Protein AF-A0A7M1HW74-F1 (afdb_monomer)

Structure (mmCIF, N/CA/C/O backbone):
data_AF-A0A7M1HW74-F1
#
_entry.id   AF-A0A7M1HW74-F1
#
loop_
_atom_site.group_PDB
_atom_site.id
_atom_site.type_symbol
_atom_site.label_atom_id
_atom_site.label_alt_id
_atom_site.label_comp_id
_atom_site.label_asym_id
_atom_site.label_entity_id
_atom_site.label_seq_id
_atom_site.pdbx_PDB_ins_code
_atom_site.Cartn_x
_atom_site.Cartn_y
_atom_site.Cartn_z
_atom_site.occupancy
_atom_site.B_iso_or_equiv
_atom_site.auth_seq_id
_atom_site.auth_comp_id
_atom_site.auth_asym_id
_atom_site.auth_atom_id
_atom_site.pdbx_PDB_model_num
ATOM 1 N N . MET A 1 1 ? -22.890 -10.160 13.323 1.00 45.31 1 MET A N 1
ATOM 2 C CA . MET A 1 1 ? -21.857 -9.854 12.308 1.00 45.31 1 MET A CA 1
ATOM 3 C C . MET A 1 1 ? -20.523 -9.986 13.013 1.00 45.31 1 MET A C 1
ATOM 5 O O . MET A 1 1 ? -20.320 -9.248 13.961 1.00 45.31 1 MET A O 1
ATOM 9 N N . GLY A 1 2 ? -19.721 -10.996 12.665 1.00 53.06 2 GLY A N 1
ATOM 10 C CA . GLY A 1 2 ? -18.508 -11.349 13.414 1.00 53.06 2 GLY A CA 1
ATOM 11 C C . GLY A 1 2 ? -17.435 -10.262 13.388 1.00 53.06 2 GLY A C 1
ATOM 12 O O . GLY A 1 2 ? -17.414 -9.439 12.468 1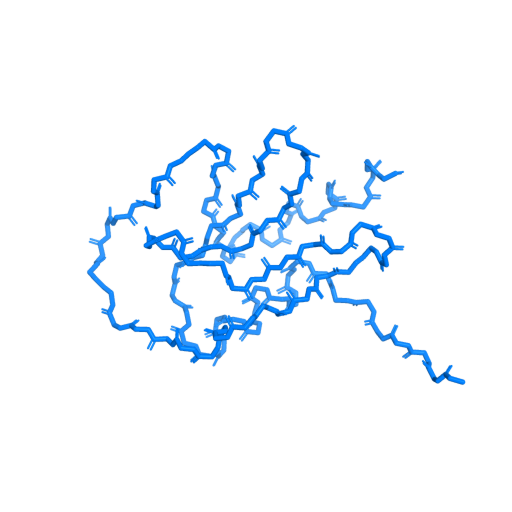.00 53.06 2 GLY A O 1
ATOM 13 N N . ASP A 1 3 ? -16.568 -10.291 14.399 1.00 66.19 3 ASP A N 1
ATOM 14 C CA . ASP A 1 3 ? -15.451 -9.370 14.605 1.00 66.19 3 ASP A CA 1
ATOM 15 C C . ASP A 1 3 ? -14.562 -9.316 13.359 1.00 66.19 3 ASP A C 1
ATOM 17 O O . ASP A 1 3 ? -13.748 -10.201 13.087 1.00 66.19 3 ASP A O 1
ATOM 21 N N . ARG A 1 4 ? -14.749 -8.278 12.542 1.00 72.00 4 ARG A N 1
ATOM 22 C CA . ARG A 1 4 ? -13.876 -8.033 11.396 1.00 72.00 4 ARG A CA 1
ATOM 23 C C . ARG A 1 4 ? -12.527 -7.579 11.934 1.00 72.00 4 ARG A C 1
ATOM 25 O O . ARG A 1 4 ? -12.443 -6.559 12.611 1.00 72.00 4 ARG A O 1
ATOM 32 N N . LYS A 1 5 ? -11.475 -8.325 11.606 1.00 82.00 5 LYS A N 1
ATOM 33 C CA . LYS A 1 5 ? -10.107 -7.971 11.981 1.00 82.00 5 LYS A CA 1
ATOM 34 C C . LYS A 1 5 ? -9.690 -6.676 11.279 1.00 82.00 5 LYS A C 1
ATOM 36 O O . LYS A 1 5 ? -9.846 -6.553 10.065 1.00 82.00 5 LYS A O 1
ATOM 41 N N . ILE A 1 6 ? -9.152 -5.732 12.047 1.00 88.12 6 ILE A N 1
ATOM 42 C CA . ILE A 1 6 ? -8.508 -4.529 11.513 1.00 88.12 6 ILE A CA 1
ATOM 43 C C . ILE A 1 6 ? -7.170 -4.948 10.905 1.00 88.12 6 ILE A C 1
ATOM 45 O O . ILE A 1 6 ? -6.376 -5.633 11.550 1.00 88.12 6 ILE A O 1
ATOM 49 N N . VAL A 1 7 ? -6.940 -4.554 9.656 1.00 89.94 7 VAL A N 1
ATOM 50 C CA . VAL A 1 7 ? -5.671 -4.768 8.961 1.00 89.94 7 VAL A CA 1
ATOM 51 C C . VAL A 1 7 ? -4.872 -3.476 9.046 1.00 89.94 7 VAL A C 1
ATOM 53 O O . VAL A 1 7 ? -5.256 -2.456 8.466 1.00 89.94 7 VAL A O 1
ATOM 56 N N . ASP A 1 8 ? -3.775 -3.513 9.794 1.00 89.88 8 ASP A N 1
ATOM 57 C CA . ASP A 1 8 ? -2.797 -2.430 9.827 1.00 89.88 8 ASP A CA 1
ATOM 58 C C . ASP A 1 8 ? -1.933 -2.405 8.553 1.00 89.88 8 ASP A C 1
ATOM 60 O O . ASP A 1 8 ? -2.014 -3.271 7.674 1.00 89.88 8 ASP A O 1
ATOM 64 N N . MET A 1 9 ? -1.121 -1.357 8.439 1.00 89.69 9 MET A N 1
ATOM 65 C CA . MET A 1 9 ? -0.269 -1.141 7.275 1.00 89.69 9 MET A CA 1
ATOM 66 C C . MET A 1 9 ? 0.795 -2.249 7.149 1.00 89.69 9 MET A C 1
ATOM 68 O O . MET A 1 9 ? 1.104 -2.646 6.031 1.00 89.69 9 MET A O 1
ATOM 72 N N . THR A 1 10 ? 1.309 -2.800 8.256 1.00 88.06 10 THR A N 1
ATOM 73 C CA . THR A 1 10 ? 2.345 -3.851 8.252 1.00 88.06 10 THR A CA 1
ATOM 74 C C . THR A 1 10 ? 1.799 -5.152 7.680 1.00 88.06 10 THR A C 1
ATOM 76 O O . THR A 1 10 ? 2.389 -5.749 6.783 1.00 88.06 10 THR A O 1
ATOM 79 N N . ASN A 1 11 ? 0.634 -5.580 8.161 1.00 90.38 11 ASN A N 1
ATOM 80 C CA . ASN A 1 11 ? -0.044 -6.778 7.690 1.00 90.38 11 ASN A CA 1
ATOM 81 C C . ASN A 1 11 ? -0.441 -6.645 6.216 1.00 90.38 11 ASN A C 1
ATOM 83 O O . ASN A 1 11 ? -0.298 -7.605 5.459 1.00 90.38 11 ASN A O 1
ATOM 87 N N . MET A 1 12 ? -0.890 -5.459 5.791 1.00 93.62 12 MET A N 1
ATOM 88 C CA . MET A 1 12 ? -1.171 -5.195 4.379 1.00 93.62 12 MET A CA 1
ATOM 89 C C . MET A 1 12 ? 0.103 -5.255 3.523 1.00 93.62 12 MET A C 1
ATOM 91 O O . MET A 1 12 ? 0.112 -5.930 2.496 1.00 93.62 12 MET A O 1
ATOM 95 N N . TYR A 1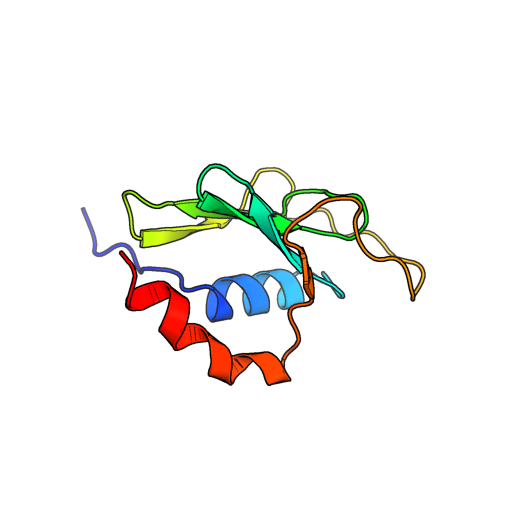 13 ? 1.186 -4.609 3.961 1.00 91.88 13 TYR A N 1
ATOM 96 C CA . TYR A 1 13 ? 2.477 -4.632 3.272 1.00 91.88 13 TYR A CA 1
ATOM 97 C C . TYR A 1 13 ? 2.999 -6.063 3.114 1.00 91.88 13 TYR A C 1
ATOM 99 O O . TYR A 1 13 ? 3.257 -6.498 1.995 1.00 91.88 13 TYR A O 1
ATOM 107 N N . ARG A 1 14 ? 3.050 -6.839 4.204 1.00 90.81 14 ARG A N 1
ATOM 108 C CA . ARG A 1 14 ? 3.480 -8.246 4.183 1.00 90.81 14 ARG A CA 1
ATOM 109 C C . ARG A 1 14 ? 2.620 -9.105 3.258 1.00 90.81 14 ARG A C 1
ATOM 111 O O . ARG A 1 14 ? 3.151 -9.965 2.563 1.00 90.81 14 ARG A O 1
ATOM 118 N N . ALA A 1 15 ? 1.311 -8.864 3.206 1.00 93.12 15 ALA A N 1
ATOM 119 C CA . ALA A 1 15 ? 0.436 -9.577 2.281 1.00 93.12 15 ALA A CA 1
ATOM 120 C C . ALA A 1 15 ? 0.751 -9.242 0.812 1.00 93.12 15 ALA A C 1
ATOM 122 O O . ALA A 1 15 ? 0.813 -10.146 -0.015 1.00 93.12 15 ALA A O 1
ATOM 123 N N . LEU A 1 16 ? 1.009 -7.972 0.485 1.00 92.81 16 LEU A N 1
ATOM 124 C CA . LEU A 1 16 ? 1.431 -7.568 -0.861 1.00 92.81 16 LEU A CA 1
ATOM 125 C C . LEU A 1 16 ? 2.809 -8.146 -1.224 1.00 92.81 16 LEU A C 1
ATOM 127 O O . LEU A 1 16 ? 2.980 -8.651 -2.332 1.00 92.81 16 LEU A O 1
ATOM 131 N N . LYS A 1 17 ? 3.765 -8.152 -0.285 1.00 90.69 17 LYS A N 1
ATOM 132 C CA . LYS A 1 17 ? 5.066 -8.825 -0.445 1.00 90.69 17 LYS A CA 1
ATOM 133 C C . LYS A 1 17 ? 4.892 -10.315 -0.744 1.00 90.69 17 LYS A C 1
ATOM 135 O O . LYS A 1 17 ? 5.520 -10.826 -1.664 1.00 90.69 17 LYS A O 1
ATOM 140 N N . ALA A 1 18 ? 4.000 -10.994 -0.021 1.00 92.06 18 ALA A N 1
ATOM 141 C CA . ALA A 1 18 ? 3.710 -12.414 -0.220 1.00 92.06 18 ALA A CA 1
ATOM 1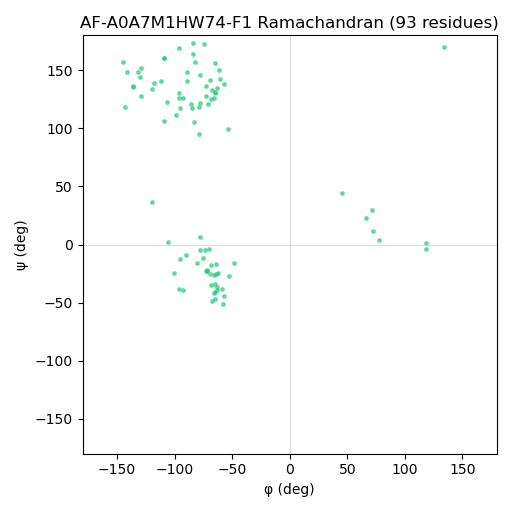42 C C . ALA A 1 18 ? 3.050 -12.726 -1.575 1.00 92.06 18 ALA A C 1
ATOM 144 O O . ALA A 1 18 ? 3.208 -13.835 -2.077 1.00 92.06 18 ALA A O 1
ATOM 145 N N . LEU A 1 19 ? 2.338 -11.766 -2.180 1.00 91.44 19 LEU A N 1
ATOM 146 C CA . LEU A 1 19 ? 1.827 -11.900 -3.549 1.00 91.44 19 LEU A CA 1
ATOM 147 C C . LEU A 1 19 ? 2.940 -11.805 -4.603 1.00 91.44 19 LEU A C 1
ATOM 149 O O . LEU A 1 19 ? 2.756 -12.315 -5.702 1.00 91.44 19 LEU A O 1
ATOM 153 N N . GLY A 1 20 ? 4.079 -11.188 -4.271 1.00 90.44 20 GLY A N 1
ATOM 154 C CA . GLY A 1 20 ? 5.222 -10.996 -5.170 1.00 90.44 20 GLY A CA 1
ATOM 155 C C . GLY A 1 20 ? 5.568 -9.532 -5.447 1.00 90.44 20 GLY A C 1
ATOM 156 O O . GLY A 1 20 ? 6.508 -9.257 -6.191 1.00 90.44 20 GLY A O 1
ATOM 157 N N . HIS A 1 21 ? 4.856 -8.568 -4.849 1.00 89.44 21 HIS A N 1
ATOM 158 C CA . HIS A 1 21 ? 5.223 -7.156 -4.988 1.00 89.44 21 HIS A CA 1
ATOM 159 C C . HIS A 1 21 ? 6.569 -6.900 -4.314 1.00 89.44 21 HIS A C 1
ATOM 161 O O . HIS A 1 21 ? 6.752 -7.194 -3.135 1.00 89.44 21 HIS A O 1
ATOM 167 N N . ASN A 1 22 ? 7.525 -6.329 -5.045 1.00 84.69 22 ASN A N 1
ATOM 168 C CA . ASN A 1 22 ? 8.880 -6.157 -4.522 1.00 84.69 22 ASN A CA 1
ATOM 169 C C . ASN A 1 22 ? 9.149 -4.776 -3.928 1.00 84.69 22 ASN A C 1
ATOM 171 O O . ASN A 1 22 ? 9.789 -4.703 -2.879 1.00 84.69 22 ASN A O 1
ATOM 175 N N . ARG A 1 23 ? 8.613 -3.718 -4.541 1.00 87.06 23 ARG A N 1
ATOM 176 C CA . ARG A 1 23 ? 8.749 -2.329 -4.087 1.00 87.06 23 ARG A CA 1
ATOM 177 C C . ARG A 1 23 ? 7.379 -1.677 -4.022 1.00 87.06 23 ARG A C 1
ATOM 179 O O . ARG A 1 23 ? 6.609 -1.751 -4.981 1.00 87.06 23 ARG A O 1
ATOM 186 N N . ILE A 1 24 ? 7.070 -1.089 -2.876 1.00 90.00 24 ILE A N 1
ATOM 187 C CA . ILE A 1 24 ? 5.763 -0.510 -2.572 1.00 90.00 24 ILE A CA 1
ATOM 188 C C . ILE A 1 24 ? 6.017 0.834 -1.908 1.00 90.00 24 ILE A C 1
ATOM 190 O O . ILE A 1 24 ? 6.837 0.923 -1.002 1.00 90.00 24 ILE A O 1
ATOM 194 N N . TRP A 1 25 ? 5.283 1.860 -2.319 1.00 91.94 25 TRP A N 1
ATOM 195 C CA . TRP A 1 25 ? 5.342 3.184 -1.715 1.00 91.94 25 TRP A CA 1
ATOM 196 C C . TRP A 1 25 ? 4.043 3.489 -0.996 1.00 91.94 25 TRP A C 1
ATOM 198 O O . TRP A 1 25 ? 2.957 3.196 -1.498 1.00 91.94 25 TRP A O 1
ATOM 208 N N . LEU A 1 26 ? 4.145 4.127 0.161 1.00 93.25 26 LEU A N 1
ATOM 209 C CA . LEU A 1 26 ? 3.041 4.852 0.757 1.00 93.25 26 LEU A CA 1
ATOM 210 C C . LEU A 1 26 ? 2.908 6.196 0.041 1.00 93.25 26 LEU A C 1
ATOM 212 O O . LEU A 1 26 ? 3.835 6.996 0.046 1.00 93.25 26 LEU A O 1
ATOM 216 N N . GLN A 1 27 ? 1.743 6.449 -0.543 1.00 92.62 27 GLN A N 1
ATOM 217 C CA . GLN A 1 27 ? 1.368 7.740 -1.101 1.00 92.62 27 GLN A CA 1
ATOM 218 C C . GLN A 1 27 ? 0.344 8.414 -0.189 1.00 92.62 27 GLN A C 1
ATOM 220 O O . GLN A 1 27 ? -0.743 7.868 0.033 1.00 92.62 27 GLN A O 1
ATOM 225 N N . VAL A 1 28 ? 0.654 9.616 0.295 1.00 91.88 28 VAL A N 1
ATOM 226 C CA . VAL A 1 28 ? -0.287 10.483 1.018 1.00 91.88 28 VAL A CA 1
ATOM 227 C C . VAL A 1 28 ? -0.635 11.677 0.137 1.00 91.88 28 VAL A C 1
ATOM 229 O O . VAL A 1 28 ? 0.170 12.584 -0.053 1.00 91.88 28 VAL A O 1
ATOM 232 N N . ILE A 1 29 ? -1.851 11.688 -0.409 1.00 89.38 29 ILE A N 1
ATOM 233 C CA . ILE A 1 29 ? -2.303 12.791 -1.267 1.00 89.38 29 ILE A CA 1
ATOM 234 C C . ILE A 1 29 ? -2.846 13.956 -0.430 1.00 89.38 29 ILE A C 1
ATOM 236 O O . ILE A 1 29 ? -3.201 13.788 0.736 1.00 89.38 29 ILE A O 1
ATOM 240 N N . ARG A 1 30 ? -2.992 15.141 -1.040 1.00 85.69 30 ARG A N 1
ATOM 241 C CA . ARG A 1 30 ? -3.436 16.377 -0.356 1.00 85.69 30 ARG A CA 1
ATOM 242 C C . ARG A 1 30 ? -4.747 16.242 0.434 1.00 85.69 30 ARG A C 1
ATOM 244 O O . ARG A 1 30 ? -4.937 16.965 1.403 1.00 85.69 30 ARG A O 1
ATOM 251 N N . SER A 1 31 ? -5.645 15.327 0.054 1.00 87.56 31 SER A N 1
ATOM 252 C CA . SER A 1 31 ? -6.895 15.060 0.790 1.00 87.56 31 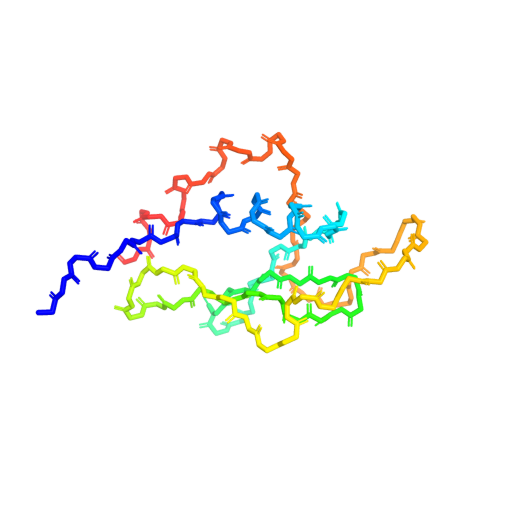SER A CA 1
ATOM 253 C C . SER A 1 31 ? -6.702 14.289 2.108 1.00 87.56 31 SER A C 1
ATOM 255 O O . SER A 1 31 ? -7.680 14.035 2.819 1.00 87.56 31 SER A O 1
ATOM 257 N N . GLY A 1 32 ? -5.475 13.858 2.414 1.00 85.44 32 GLY A N 1
ATOM 258 C CA . GLY A 1 32 ? -5.154 12.963 3.524 1.00 85.44 32 GLY A CA 1
ATOM 259 C C . GLY A 1 32 ? -5.485 11.493 3.249 1.00 85.44 32 GLY A C 1
ATOM 260 O O . GLY A 1 32 ? -5.326 10.659 4.142 1.00 85.44 32 GLY A O 1
ATOM 261 N N . ASP A 1 33 ? -5.951 11.149 2.042 1.00 90.38 33 ASP A N 1
ATOM 262 C CA . ASP A 1 33 ? -6.098 9.749 1.647 1.00 90.38 33 ASP A CA 1
ATOM 263 C C . ASP A 1 33 ? -4.721 9.096 1.479 1.00 90.38 33 ASP A C 1
ATOM 265 O O . ASP A 1 33 ? -3.777 9.708 0.975 1.00 90.38 33 ASP A O 1
ATOM 269 N N . ARG A 1 34 ? -4.631 7.835 1.909 1.00 93.88 34 ARG A N 1
ATOM 270 C CA . ARG A 1 34 ? -3.389 7.062 1.922 1.00 93.88 34 ARG A CA 1
ATOM 271 C C . ARG A 1 34 ? -3.530 5.830 1.045 1.00 93.88 34 ARG A C 1
ATOM 273 O O . ARG A 1 34 ? -4.528 5.106 1.154 1.00 93.88 34 ARG A O 1
ATOM 280 N N . PHE A 1 35 ? -2.526 5.591 0.213 1.00 94.56 35 PHE A 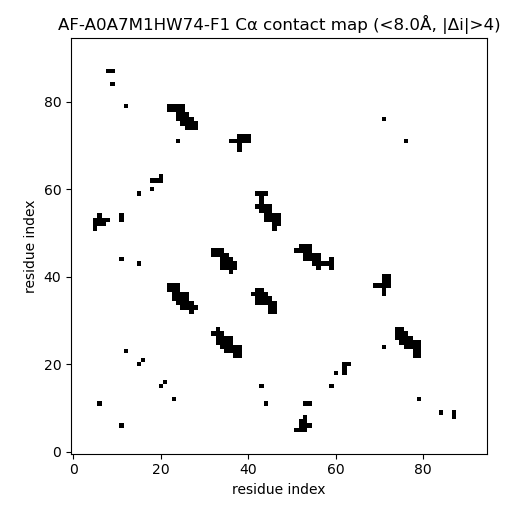N 1
ATOM 281 C CA . PHE A 1 35 ? -2.483 4.476 -0.725 1.00 94.56 35 PHE A CA 1
ATOM 282 C C . PHE A 1 35 ? -1.146 3.755 -0.647 1.00 94.56 35 PHE A C 1
ATOM 284 O O . PHE A 1 35 ? -0.125 4.384 -0.408 1.00 94.56 35 PHE A O 1
ATOM 291 N N . MET A 1 36 ? -1.157 2.449 -0.889 1.00 93.81 36 MET A N 1
ATOM 292 C CA . MET A 1 36 ? 0.050 1.710 -1.247 1.00 93.81 36 MET A CA 1
ATOM 293 C C . MET A 1 36 ? 0.100 1.605 -2.761 1.00 93.81 36 MET A C 1
ATOM 295 O O . MET A 1 36 ? -0.885 1.168 -3.365 1.00 93.81 36 MET A O 1
ATOM 299 N N . VAL A 1 37 ? 1.207 2.020 -3.364 1.00 92.50 37 VAL A N 1
ATOM 300 C CA . VAL A 1 37 ? 1.352 2.117 -4.816 1.00 92.50 37 VAL A CA 1
ATOM 301 C C . VAL A 1 37 ? 2.611 1.421 -5.316 1.00 92.50 37 VAL A C 1
ATOM 303 O O . VAL A 1 37 ? 3.596 1.310 -4.587 1.00 92.50 37 VAL A O 1
ATOM 306 N N . THR A 1 38 ? 2.569 0.948 -6.559 1.00 89.56 38 THR A N 1
ATOM 307 C CA . THR A 1 38 ? 3.758 0.512 -7.307 1.00 89.56 38 THR A CA 1
ATOM 308 C C . THR A 1 38 ? 4.437 1.709 -7.973 1.00 89.56 38 THR A C 1
ATOM 310 O O . THR A 1 38 ? 3.880 2.807 -7.998 1.00 89.56 38 THR A O 1
ATOM 313 N N . TYR A 1 39 ? 5.607 1.487 -8.576 1.00 82.69 39 TYR A N 1
ATOM 314 C CA . TYR A 1 39 ? 6.323 2.511 -9.341 1.00 82.69 39 TYR A CA 1
ATOM 315 C C . TYR A 1 39 ? 5.559 3.028 -10.581 1.00 82.69 39 TYR A C 1
ATOM 317 O O . TYR A 1 39 ? 5.754 4.165 -10.977 1.00 82.69 39 TYR A O 1
ATOM 325 N N . GLU A 1 40 ? 4.633 2.268 -11.175 1.00 81.50 40 GLU A N 1
ATOM 326 C CA . GLU A 1 40 ? 3.761 2.790 -12.251 1.00 81.50 40 GLU A CA 1
ATOM 327 C C . GLU A 1 40 ? 2.609 3.656 -11.707 1.00 81.50 40 GLU A C 1
ATOM 329 O O . GLU A 1 40 ? 1.668 3.993 -12.425 1.00 81.50 40 GLU A O 1
ATOM 334 N N . GLY A 1 41 ? 2.596 3.938 -10.400 1.00 84.56 41 GLY A N 1
ATOM 335 C CA . GLY A 1 41 ? 1.488 4.615 -9.732 1.00 84.56 41 GLY A CA 1
ATOM 336 C C . GLY A 1 41 ? 0.239 3.739 -9.577 1.00 84.56 41 GLY A C 1
ATOM 337 O O . GLY A 1 41 ? -0.831 4.243 -9.213 1.00 84.56 41 GLY A O 1
ATOM 338 N N . ARG A 1 42 ? 0.333 2.421 -9.819 1.00 89.38 42 ARG A N 1
ATOM 339 C CA . ARG A 1 42 ? -0.793 1.498 -9.624 1.00 89.38 42 ARG A CA 1
ATOM 340 C C . ARG A 1 42 ? -1.098 1.384 -8.138 1.00 89.38 42 ARG A C 1
ATOM 342 O O . ARG A 1 42 ? -0.233 1.033 -7.344 1.00 89.38 42 ARG A O 1
ATOM 349 N N . ARG A 1 43 ? -2.349 1.634 -7.754 1.00 93.25 43 ARG A N 1
ATOM 350 C CA . ARG A 1 43 ? -2.791 1.563 -6.355 1.00 93.25 43 ARG A CA 1
ATOM 351 C C . ARG A 1 43 ? -3.165 0.131 -5.980 1.00 93.25 43 ARG A C 1
ATOM 353 O O . ARG A 1 43 ? -4.124 -0.412 -6.518 1.00 93.25 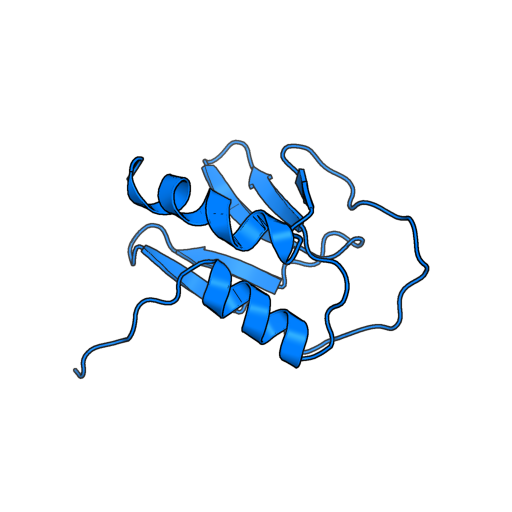43 ARG A O 1
ATOM 360 N N . LEU A 1 44 ? -2.443 -0.438 -5.022 1.00 95.00 44 LEU A N 1
ATOM 361 C CA . LEU A 1 44 ? -2.621 -1.804 -4.522 1.00 95.00 44 LEU A CA 1
ATOM 362 C C . LEU A 1 44 ? -3.550 -1.858 -3.310 1.00 95.00 44 LEU A C 1
ATOM 364 O O . LEU A 1 44 ? -4.369 -2.763 -3.176 1.00 95.00 44 LEU A O 1
ATOM 368 N N . ALA A 1 45 ? -3.440 -0.872 -2.423 1.00 96.12 45 ALA A N 1
ATOM 369 C CA . ALA A 1 45 ? -4.256 -0.793 -1.222 1.00 96.12 45 ALA A CA 1
ATOM 370 C C . ALA A 1 45 ? -4.600 0.655 -0.877 1.00 96.12 45 ALA A C 1
ATOM 372 O O . ALA A 1 45 ? -3.901 1.591 -1.267 1.00 96.12 45 ALA A O 1
ATOM 373 N N . ARG A 1 46 ? -5.684 0.838 -0.124 1.00 96.19 46 ARG A N 1
ATOM 374 C CA . ARG A 1 46 ? -6.120 2.129 0.418 1.00 96.19 46 ARG A CA 1
ATOM 375 C C . ARG A 1 46 ? -6.393 1.999 1.908 1.00 96.19 46 ARG A C 1
ATOM 377 O O . ARG A 1 46 ? -6.961 0.999 2.349 1.00 96.19 46 ARG A O 1
ATOM 384 N N . PHE A 1 47 ? -6.073 3.044 2.662 1.00 95.00 47 PHE A N 1
ATOM 385 C CA . PHE A 1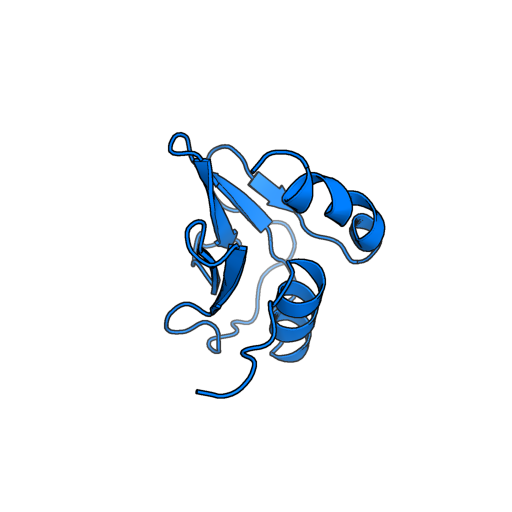 47 ? -6.552 3.186 4.030 1.00 95.00 47 PHE A CA 1
ATOM 386 C C . PHE A 1 47 ? -8.008 3.680 4.056 1.00 95.00 47 PHE A C 1
ATOM 388 O O . PHE A 1 47 ? -8.326 4.772 3.574 1.00 95.00 47 PHE A O 1
ATOM 395 N N . ASP A 1 48 ? -8.903 2.875 4.623 1.00 92.56 48 ASP A N 1
ATOM 396 C CA . ASP A 1 48 ? -10.285 3.253 4.897 1.00 92.56 48 ASP A CA 1
ATOM 397 C C . ASP A 1 48 ? -10.346 4.013 6.224 1.00 92.56 48 ASP A C 1
ATOM 399 O O . ASP A 1 48 ? -10.227 3.420 7.297 1.00 92.56 48 ASP A O 1
ATOM 403 N N . ARG A 1 49 ? -10.525 5.336 6.147 1.00 88.81 49 ARG A N 1
ATOM 404 C CA . ARG A 1 49 ? -10.575 6.216 7.324 1.00 88.81 49 ARG A CA 1
ATOM 405 C C . ARG A 1 49 ? -11.757 5.913 8.243 1.00 88.81 49 ARG A C 1
ATOM 407 O O . ARG A 1 49 ? -11.596 5.961 9.456 1.00 88.81 49 ARG A O 1
ATOM 414 N N . ASN A 1 50 ? -12.913 5.558 7.681 1.00 88.31 50 ASN A N 1
ATOM 415 C CA . ASN A 1 50 ? -14.129 5.310 8.462 1.00 88.31 50 ASN A CA 1
ATOM 416 C C . ASN A 1 50 ? -13.998 4.046 9.310 1.00 88.31 50 ASN A C 1
ATOM 418 O O . ASN A 1 50 ? -14.527 3.968 10.414 1.00 88.31 50 ASN A O 1
ATOM 422 N N . LEU A 1 51 ? -13.294 3.049 8.778 1.00 88.31 51 LEU A N 1
ATOM 423 C CA . LEU A 1 51 ? -13.128 1.746 9.416 1.00 88.31 51 LEU A CA 1
ATOM 424 C C . LEU A 1 51 ? -11.732 1.541 10.006 1.00 88.31 51 LEU A C 1
ATOM 426 O O . LEU A 1 51 ? -11.444 0.463 10.520 1.00 88.31 51 LEU A O 1
ATOM 430 N N . ARG A 1 52 ? -10.875 2.565 9.914 1.00 88.94 52 ARG A N 1
ATOM 431 C CA . ARG A 1 52 ? -9.483 2.587 10.380 1.00 88.94 52 ARG A CA 1
ATOM 432 C C . ARG A 1 52 ? -8.700 1.328 9.986 1.00 88.94 52 ARG A C 1
ATOM 434 O O . ARG A 1 52 ? -7.973 0.767 10.797 1.00 88.94 52 ARG A O 1
ATOM 441 N N . THR A 1 53 ? -8.852 0.878 8.741 1.00 92.56 53 THR A N 1
ATOM 442 C CA . THR A 1 53 ? -8.259 -0.377 8.247 1.00 92.56 53 THR A CA 1
ATOM 443 C C . THR A 1 53 ? -7.749 -0.232 6.821 1.00 92.56 53 THR A C 1
ATOM 445 O O . THR A 1 53 ? -8.332 0.486 6.009 1.00 92.56 53 THR A O 1
ATOM 448 N N . TRP A 1 54 ? -6.695 -0.966 6.479 1.00 94.38 54 TRP A N 1
ATOM 449 C CA . TRP A 1 54 ? -6.252 -1.111 5.097 1.00 94.38 54 TRP A CA 1
ATOM 450 C C . TRP A 1 54 ? -7.124 -2.097 4.326 1.00 94.38 54 TRP A C 1
ATOM 452 O O . TRP A 1 54 ? -7.625 -3.079 4.879 1.00 94.38 54 TRP A O 1
ATOM 462 N N . ARG A 1 55 ? -7.317 -1.817 3.036 1.00 95.50 55 ARG A N 1
ATOM 463 C CA . ARG A 1 55 ? -8.096 -2.642 2.108 1.00 95.50 55 ARG A CA 1
ATOM 464 C C . ARG A 1 55 ? -7.366 -2.783 0.784 1.00 95.50 55 ARG A C 1
ATOM 466 O O . ARG A 1 55 ? -6.885 -1.782 0.254 1.00 95.50 55 ARG A O 1
ATOM 473 N N . PHE A 1 56 ? -7.345 -3.998 0.241 1.00 96.25 56 PHE A N 1
ATOM 474 C CA . PHE A 1 56 ? -6.909 -4.229 -1.132 1.00 96.25 56 PHE A CA 1
ATOM 475 C C . PHE A 1 56 ? -7.804 -3.468 -2.107 1.00 96.25 56 PHE A C 1
ATOM 477 O O . PHE A 1 56 ? -9.021 -3.367 -1.919 1.00 96.25 56 PHE A O 1
ATOM 484 N N . LEU A 1 57 ? -7.187 -2.935 -3.150 1.00 95.75 57 LEU A N 1
ATOM 485 C CA . LEU A 1 57 ? -7.876 -2.385 -4.303 1.00 95.75 57 LEU A CA 1
ATOM 486 C C . LEU A 1 57 ? -7.947 -3.434 -5.413 1.00 95.75 57 LEU A C 1
ATOM 488 O O . LEU A 1 57 ? -7.335 -4.499 -5.348 1.00 95.75 57 LEU A O 1
ATOM 492 N N . LYS A 1 58 ? -8.752 -3.136 -6.433 1.00 91.56 58 LYS A N 1
ATOM 493 C CA . LYS A 1 58 ? -8.891 -4.002 -7.601 1.00 91.56 58 LYS A CA 1
ATOM 494 C C . LYS A 1 58 ? -7.518 -4.217 -8.251 1.00 91.56 58 LYS A C 1
ATOM 496 O O . LYS A 1 58 ? -6.781 -3.249 -8.418 1.00 91.56 58 LYS A O 1
ATOM 501 N N . ASN A 1 59 ? -7.241 -5.454 -8.663 1.00 89.88 59 ASN A N 1
ATOM 502 C CA . ASN A 1 59 ? -6.003 -5.866 -9.330 1.00 89.88 59 ASN A CA 1
ATOM 503 C C . ASN A 1 59 ? -4.742 -5.775 -8.449 1.00 89.88 59 ASN A C 1
ATOM 505 O O . ASN A 1 59 ? -3.635 -5.669 -8.972 1.00 89.88 59 ASN A O 1
ATOM 509 N N . ALA A 1 60 ? -4.886 -5.809 -7.119 1.00 92.44 60 ALA A N 1
ATOM 510 C CA . ALA A 1 60 ? -3.741 -5.898 -6.210 1.00 92.44 60 ALA A CA 1
ATOM 511 C C . ALA A 1 60 ? -2.959 -7.219 -6.356 1.00 92.44 60 ALA A C 1
ATOM 513 O O . ALA A 1 60 ? -1.827 -7.314 -5.899 1.00 92.44 60 ALA A O 1
ATOM 514 N N . ASP A 1 61 ? -3.557 -8.226 -6.985 1.00 91.19 61 ASP A N 1
ATOM 515 C CA . ASP A 1 61 ? -2.973 -9.519 -7.339 1.00 91.19 61 ASP A CA 1
ATOM 516 C C . ASP A 1 61 ? -2.118 -9.485 -8.615 1.00 91.19 61 ASP A C 1
ATOM 518 O O . ASP A 1 61 ? -1.332 -10.401 -8.841 1.00 91.19 61 ASP A O 1
ATOM 522 N N . LEU A 1 62 ? -2.233 -8.435 -9.437 1.00 88.50 62 LEU A N 1
ATOM 523 C CA . LEU A 1 62 ? -1.420 -8.288 -10.642 1.00 88.50 62 LEU A CA 1
ATOM 524 C C . LEU A 1 62 ? -0.025 -7.791 -10.259 1.00 88.50 62 LEU A C 1
ATOM 526 O O . LEU A 1 62 ? 0.191 -6.590 -10.071 1.00 88.50 62 LEU A O 1
ATOM 530 N N . VAL A 1 63 ? 0.886 -8.748 -10.113 1.00 84.81 63 VAL A N 1
ATOM 531 C CA . VAL A 1 63 ? 2.318 -8.535 -9.914 1.00 84.81 63 VAL A CA 1
ATOM 532 C C . VAL A 1 63 ? 2.993 -8.561 -11.273 1.00 84.81 63 VAL A C 1
ATOM 534 O O . VAL A 1 63 ? 2.834 -9.529 -12.013 1.00 84.81 63 VAL A O 1
ATOM 537 N N . ASP A 1 64 ? 3.751 -7.523 -11.590 1.00 74.31 64 ASP A N 1
ATOM 538 C CA . ASP A 1 64 ? 4.586 -7.523 -12.782 1.00 74.31 64 ASP A CA 1
ATOM 539 C C . ASP A 1 64 ? 6.080 -7.610 -12.405 1.00 74.31 64 ASP A C 1
ATOM 541 O O . ASP A 1 64 ? 6.478 -7.335 -11.268 1.00 74.31 64 ASP A O 1
ATOM 545 N N . ASP A 1 65 ? 6.909 -8.023 -13.365 1.00 68.56 65 ASP A N 1
ATOM 546 C CA . ASP A 1 65 ? 8.363 -8.117 -13.218 1.00 68.56 65 ASP A CA 1
ATOM 547 C C . ASP A 1 65 ? 9.003 -6.756 -13.523 1.00 68.56 65 ASP A C 1
ATOM 549 O O . ASP A 1 65 ? 8.838 -6.214 -14.618 1.00 68.56 65 ASP A O 1
ATOM 553 N N . TRP A 1 66 ? 9.728 -6.172 -12.564 1.00 67.81 66 TRP A N 1
ATOM 554 C CA . TRP A 1 66 ? 10.061 -4.743 -12.616 1.00 67.81 66 TRP A CA 1
ATOM 555 C C . TRP A 1 66 ? 11.559 -4.428 -12.701 1.00 67.81 66 TRP A C 1
ATOM 557 O O . TRP A 1 66 ? 12.352 -5.018 -11.958 1.00 67.81 66 TRP A O 1
ATOM 567 N N . PRO A 1 67 ? 11.964 -3.444 -13.533 1.00 61.81 67 PRO A N 1
ATOM 568 C CA . PRO A 1 67 ? 13.332 -2.948 -13.544 1.00 61.81 67 PRO A CA 1
ATOM 569 C C . PRO A 1 67 ? 13.646 -2.208 -12.235 1.00 61.81 67 PRO A C 1
ATOM 571 O O . PRO A 1 67 ? 12.881 -1.376 -11.746 1.00 61.81 67 PRO A O 1
ATOM 574 N N . VAL A 1 68 ? 14.797 -2.527 -11.649 1.00 58.44 68 VAL A N 1
ATOM 575 C CA . VAL A 1 68 ? 15.289 -1.906 -10.414 1.00 58.44 68 VAL A CA 1
ATOM 576 C C . VAL A 1 68 ? 15.565 -0.416 -10.661 1.00 58.44 68 VAL A C 1
ATOM 578 O O . VAL A 1 68 ? 16.263 -0.078 -11.613 1.00 58.44 68 VAL A O 1
ATOM 581 N N . GLY A 1 69 ? 15.066 0.467 -9.786 1.00 59.59 69 GLY A N 1
ATOM 582 C CA . GLY A 1 69 ? 15.527 1.864 -9.707 1.00 59.59 69 GLY A CA 1
ATOM 583 C C . GLY A 1 69 ? 14.509 2.971 -9.995 1.00 59.59 69 GLY A C 1
ATOM 584 O O . GLY A 1 69 ? 14.851 4.134 -9.815 1.00 59.59 69 GLY A O 1
ATOM 585 N N . SER A 1 70 ? 13.268 2.664 -10.376 1.00 66.50 70 SER A N 1
ATOM 586 C CA . SER A 1 70 ? 12.249 3.700 -10.631 1.00 66.50 70 SER A CA 1
ATOM 587 C C . SER A 1 70 ? 11.350 3.933 -9.410 1.00 66.50 70 SER A C 1
ATOM 589 O O . SER A 1 70 ? 10.862 2.974 -8.813 1.00 66.50 70 SER A O 1
ATOM 591 N N . GLU A 1 71 ? 11.176 5.194 -9.014 1.00 74.56 71 GLU A N 1
ATOM 592 C CA . GLU A 1 71 ? 10.169 5.659 -8.046 1.00 74.56 71 GLU A CA 1
ATOM 593 C C . GLU A 1 71 ? 8.876 6.016 -8.801 1.00 74.56 71 GLU A C 1
ATOM 595 O O . GLU A 1 71 ? 8.968 6.439 -9.959 1.00 74.56 71 GLU A O 1
ATOM 600 N N . PRO A 1 72 ? 7.679 5.852 -8.206 1.00 81.06 72 PRO A N 1
ATOM 601 C CA . PRO A 1 72 ? 6.469 6.373 -8.817 1.00 81.06 72 PRO A CA 1
ATOM 602 C C . PRO A 1 72 ? 6.489 7.888 -8.981 1.00 81.06 72 PRO A C 1
ATOM 604 O O . PRO A 1 72 ? 7.067 8.618 -8.185 1.00 81.06 72 PRO A O 1
ATOM 607 N N . GLU A 1 73 ? 5.801 8.374 -10.009 1.00 79.56 73 GLU A N 1
ATOM 608 C CA . GLU A 1 73 ? 5.560 9.806 -10.148 1.00 79.56 73 GLU A CA 1
ATOM 609 C C . GLU A 1 73 ? 4.523 10.282 -9.119 1.00 79.56 73 GLU A C 1
ATOM 611 O O . GLU A 1 73 ? 3.468 9.665 -8.923 1.00 79.56 73 GLU A O 1
ATOM 616 N N . GLY A 1 74 ? 4.796 11.428 -8.492 1.00 76.00 74 GLY A N 1
ATOM 617 C CA . GLY A 1 74 ? 3.837 12.153 -7.663 1.00 76.00 74 GLY A CA 1
ATOM 618 C C . GLY A 1 74 ? 4.396 12.638 -6.328 1.00 76.00 74 GLY A C 1
ATOM 619 O O . GLY A 1 74 ? 5.484 12.271 -5.902 1.00 76.00 74 GLY A O 1
ATOM 620 N N . ASP A 1 75 ? 3.611 13.477 -5.655 1.00 81.44 75 ASP A N 1
ATOM 621 C CA . ASP A 1 75 ? 3.952 14.008 -4.335 1.00 81.44 75 ASP A CA 1
ATOM 622 C C . ASP A 1 75 ? 3.591 13.022 -3.211 1.00 81.44 75 ASP A C 1
ATOM 624 O O . ASP A 1 75 ? 2.669 12.206 -3.335 1.00 81.44 75 ASP A O 1
ATOM 628 N N . GLY A 1 76 ? 4.259 13.174 -2.062 1.00 83.88 76 GLY A N 1
ATOM 629 C CA . GLY A 1 76 ? 3.896 12.486 -0.818 1.00 83.88 76 GLY A CA 1
ATOM 630 C C . GLY A 1 76 ? 4.196 10.990 -0.829 1.00 83.88 76 GLY A C 1
ATOM 631 O O . GLY A 1 76 ? 3.461 10.226 -0.202 1.00 83.88 76 GLY A O 1
ATOM 632 N N . LEU A 1 77 ? 5.227 10.586 -1.573 1.00 89.31 77 LEU A N 1
ATOM 633 C CA . LEU A 1 77 ? 5.694 9.211 -1.667 1.00 89.31 77 LEU A CA 1
ATOM 634 C C . LEU A 1 77 ? 6.740 8.906 -0.594 1.00 89.31 77 LEU A C 1
ATOM 636 O O . LEU A 1 77 ? 7.592 9.724 -0.254 1.00 89.31 77 LEU A O 1
ATOM 640 N N . THR A 1 78 ? 6.654 7.709 -0.034 1.00 90.19 78 THR A N 1
ATOM 641 C CA . THR A 1 78 ? 7.644 7.150 0.888 1.00 90.19 78 THR A CA 1
ATOM 642 C C . THR A 1 78 ? 7.751 5.666 0.588 1.00 90.19 78 THR A C 1
ATOM 644 O O . THR A 1 78 ? 6.746 4.959 0.669 1.00 90.19 78 THR A O 1
ATOM 647 N N . GLU A 1 79 ? 8.929 5.195 0.177 1.00 89.31 79 GLU A N 1
ATOM 648 C CA . GLU A 1 79 ? 9.143 3.763 -0.053 1.00 89.31 79 GLU A CA 1
ATOM 649 C C . GLU A 1 79 ? 8.972 3.007 1.268 1.00 89.31 79 GLU A C 1
ATOM 651 O O . GLU A 1 79 ? 9.448 3.460 2.303 1.00 89.31 79 GLU A O 1
ATOM 656 N N . LEU A 1 80 ? 8.249 1.889 1.232 1.00 88.38 80 LEU A N 1
ATOM 657 C CA . LEU A 1 80 ? 8.058 1.009 2.376 1.00 88.38 80 LEU A CA 1
ATOM 658 C C . LEU A 1 80 ? 9.084 -0.121 2.317 1.00 88.38 80 LEU A C 1
ATOM 660 O O . LEU A 1 80 ? 9.058 -0.965 1.413 1.00 88.38 80 LEU A O 1
ATOM 664 N N . THR A 1 81 ? 9.947 -0.166 3.318 1.00 83.25 81 THR A N 1
ATOM 665 C CA . THR A 1 81 ? 10.947 -1.210 3.528 1.00 83.25 81 THR A CA 1
ATOM 666 C C . THR A 1 81 ? 10.573 -2.085 4.725 1.0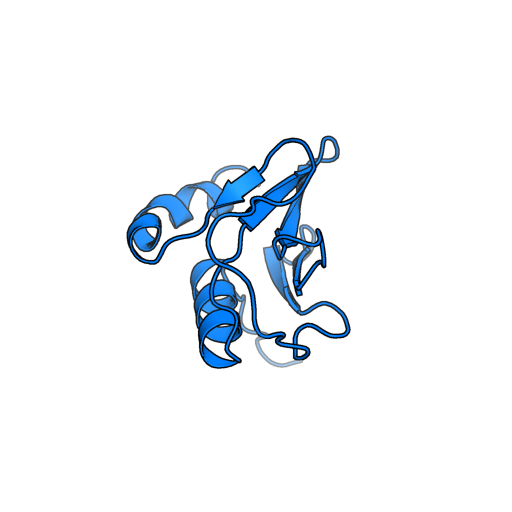0 83.25 81 THR A C 1
ATOM 668 O O . THR A 1 81 ? 9.769 -1.704 5.575 1.00 83.25 81 THR A O 1
ATOM 671 N N . GLU A 1 82 ? 11.147 -3.287 4.805 1.00 71.38 82 GLU A N 1
ATOM 672 C CA . GLU A 1 82 ? 10.966 -4.157 5.979 1.00 71.38 82 GLU A CA 1
ATOM 673 C C . GLU A 1 82 ? 11.555 -3.530 7.256 1.00 71.38 82 GLU A C 1
ATOM 675 O O . GLU A 1 82 ? 11.072 -3.795 8.352 1.00 71.38 82 GLU A O 1
ATOM 680 N N . GLU A 1 83 ? 12.546 -2.641 7.133 1.00 64.56 83 GLU A N 1
ATOM 681 C CA . GLU A 1 83 ? 13.110 -1.892 8.264 1.00 64.56 83 GLU A CA 1
ATOM 682 C C . GLU A 1 83 ? 12.163 -0.793 8.771 1.00 64.56 83 GLU A C 1
ATOM 684 O O . GLU A 1 83 ? 12.203 -0.434 9.951 1.00 64.56 83 GLU A O 1
ATOM 689 N N . ASP A 1 84 ? 11.230 -0.330 7.931 1.00 58.69 84 ASP A N 1
ATOM 690 C CA . ASP A 1 84 ? 10.202 0.630 8.333 1.00 58.69 84 ASP A CA 1
ATOM 691 C C . ASP A 1 84 ? 9.166 0.022 9.285 1.00 58.69 84 ASP A C 1
ATOM 693 O O . ASP A 1 84 ? 8.322 0.766 9.786 1.00 58.69 84 ASP A O 1
ATOM 697 N N . GLU A 1 85 ? 9.229 -1.290 9.594 1.00 53.47 85 GLU A N 1
ATOM 698 C CA . GLU A 1 85 ? 8.356 -2.022 10.539 1.00 53.47 85 GLU A CA 1
ATOM 699 C C . GLU A 1 85 ? 8.182 -1.339 11.911 1.00 53.47 85 GLU A C 1
ATOM 701 O O . GLU A 1 85 ? 7.208 -1.614 12.615 1.00 53.47 85 GLU A O 1
ATOM 706 N N . GLN A 1 86 ? 9.036 -0.371 12.261 1.00 52.53 86 GLN A N 1
ATOM 707 C CA . GLN A 1 86 ? 8.936 0.421 13.489 1.00 52.53 86 GLN A CA 1
ATOM 708 C C . GLN A 1 86 ? 8.217 1.786 13.357 1.00 52.53 86 GLN A C 1
ATOM 710 O O . GLN A 1 86 ? 7.815 2.347 14.376 1.00 52.53 86 GLN A O 1
ATOM 715 N N . LEU A 1 87 ? 7.951 2.315 12.153 1.00 51.62 87 LEU A N 1
ATOM 716 C CA . LEU A 1 87 ? 7.267 3.616 11.946 1.00 51.62 87 LEU A CA 1
ATOM 717 C C . LEU A 1 87 ? 5.732 3.566 12.130 1.00 51.62 87 LEU A C 1
ATOM 719 O O . LEU A 1 87 ? 5.040 4.587 12.096 1.00 51.62 87 LEU A O 1
ATOM 723 N N . PHE A 1 88 ? 5.172 2.377 12.350 1.00 53.88 88 PHE A N 1
ATOM 724 C CA . PHE A 1 88 ? 3.750 2.076 12.161 1.00 53.88 88 PHE A CA 1
ATOM 725 C C . PHE A 1 88 ? 2.791 2.624 13.237 1.00 53.88 88 PHE A C 1
ATOM 727 O O . PHE A 1 88 ? 1.576 2.665 13.003 1.00 53.88 88 PHE A O 1
ATOM 734 N N . TYR A 1 89 ? 3.308 3.116 14.368 1.00 47.91 89 TYR A N 1
ATOM 735 C CA . TYR A 1 89 ? 2.510 3.736 15.439 1.00 47.91 89 TYR A CA 1
ATOM 736 C C . TYR A 1 89 ? 1.909 5.101 15.047 1.00 47.91 89 TYR A C 1
ATOM 738 O O . TYR A 1 89 ? 0.823 5.450 15.511 1.00 47.91 89 TYR A O 1
ATOM 746 N N . LEU A 1 90 ? 2.513 5.828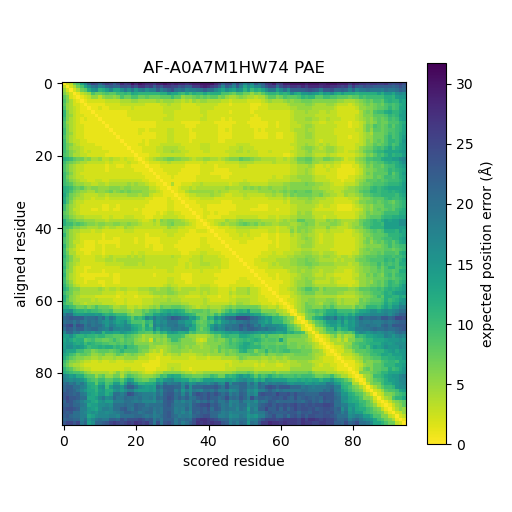 14.098 1.00 45.72 90 LEU A N 1
ATOM 747 C CA . LEU A 1 90 ? 2.016 7.140 13.644 1.00 45.72 90 LEU A CA 1
ATOM 748 C C . LEU A 1 90 ? 0.689 7.061 12.867 1.00 45.72 90 LEU A C 1
ATOM 750 O O . LEU A 1 90 ? -0.033 8.050 12.732 1.00 45.72 90 LEU A O 1
ATOM 754 N N . THR A 1 91 ? 0.315 5.876 12.378 1.00 47.81 91 THR A N 1
ATOM 755 C CA . THR A 1 91 ? -0.977 5.665 11.706 1.00 47.81 91 THR A CA 1
ATOM 756 C C . THR A 1 91 ? -2.160 5.697 12.680 1.00 47.81 91 THR A C 1
ATOM 758 O O . THR A 1 91 ? -3.290 5.933 12.247 1.00 47.81 91 THR A O 1
ATOM 761 N N . LEU A 1 92 ? -1.923 5.444 13.973 1.00 48.00 92 LEU A N 1
ATOM 762 C CA . LEU A 1 92 ? -2.971 5.285 14.983 1.00 48.00 92 LEU A CA 1
ATOM 763 C C . LEU A 1 92 ? -3.190 6.536 15.849 1.00 48.00 92 LEU A C 1
ATOM 765 O O . LEU A 1 92 ? -4.309 6.708 16.333 1.00 48.00 92 LEU A O 1
ATOM 769 N N . GLU A 1 93 ? -2.186 7.407 16.001 1.00 42.91 93 GLU A N 1
ATOM 770 C CA . GLU A 1 93 ? -2.227 8.543 16.944 1.00 42.91 93 GLU A CA 1
ATOM 771 C C . GLU A 1 93 ? -2.797 9.860 16.382 1.00 42.91 93 GLU A C 1
ATOM 773 O O . GLU A 1 93 ? -3.082 10.778 17.146 1.00 42.91 93 GLU A O 1
ATOM 778 N N . HIS A 1 94 ? -3.038 9.965 15.071 1.00 40.72 94 HIS A N 1
ATOM 779 C CA . HIS A 1 94 ? -3.604 11.178 14.449 1.00 40.72 94 HIS A CA 1
ATOM 780 C C . HIS A 1 94 ? -4.942 10.942 13.729 1.00 40.72 94 HIS A C 1
ATOM 782 O O . HIS A 1 94 ? -5.186 11.507 12.661 1.00 40.72 94 HIS A O 1
ATOM 788 N N . GLY A 1 95 ? -5.786 10.072 14.290 1.00 40.66 95 GLY A N 1
ATOM 789 C CA . GLY A 1 95 ? -7.186 9.899 13.881 1.00 40.66 95 GLY A CA 1
ATOM 790 C C . GLY A 1 95 ? -8.130 10.721 14.741 1.00 40.66 95 GLY A C 1
ATOM 791 O O . GLY A 1 95 ? -7.981 10.627 15.978 1.00 40.66 95 GLY A O 1
#

Solvent-accessible surface area (backbone atoms only — not comparable to full-atom values): 5941 Å² total; per-residue (Å²): 133,80,90,78,80,73,36,51,70,65,61,50,49,53,52,43,42,73,70,57,49,84,67,42,24,41,31,45,45,98,87,70,52,38,32,35,24,34,47,89,54,48,55,32,27,37,55,38,76,93,73,69,21,52,40,78,37,82,68,52,81,70,60,77,92,75,80,87,88,66,73,43,82,72,73,52,66,42,79,61,52,84,81,50,72,75,65,64,65,67,76,68,77,79,116

Nearest PDB structures (foldseek):
  5ziz-assembly3_B  TM=4.820E-01  e=6.800E+00  Xanthomonas campestris
  5min-assembly1_A  TM=4.888E-01  e=9.333E+00  Acinetobacter calcoaceticus
  8a8c-assembly1_B  TM=4.003E-01  e=9.333E+00  Escherichia phage T5

Radius of gyration: 13.2 Å; Cα contacts (8 Å, |Δi|>4): 126; chains: 1; bounding box: 37×29×30 Å

Secondary structure (DSSP, 8-state):
---PPP--HHHHHHHHHHHT---EEEEE-TTS-EEEE-TT--EEEEEETTTTEEEEPTTTT------TTPPPSSSSEEEE-GGGGGGGGHHHHT-

pLDDT: mean 80.76, std 15.89, range [40.66, 96.25]

Mean predicted aligned error: 7.41 Å

Organism: Raoultella ornithinolytica (NCBI:txid54291)

Foldseek 3Di:
DDDDDAAFPVNVVVVLVVLPADKWKWAQDPVRKIFIADQCRHTQWTQDPVRRHIDGDPPNSDDDDDDPDGHHDDPRIDIDDPVCVPVRVVSPPPD

Sequence (95 aa):
MGDRKIVDMTNMYRALKALGHNRIWLQVIRSGDRFMVTYEGRRLARFDRNLRTWRFLKNADLVDDWPVGSEPEGDGLTELTEEDEQLFYLTLEHG